Protein AF-A0AA38PSB7-F1 (afdb_monomer)

Sequence (164 aa):
MTFETEDSHIFYHWLAMVIEFACYGRRNQRVSHPGHMAQVALTLGARHIPASDREVGWGVNYYKKLSNEVKISHDEDVIAASGIFWSMIMSTMPAEVTQPMVEILSDQKVPHMARRWIAPGKGFHLQLENRHYVFPNVNCSPPELFLTKGYLAYIIIFTLSALV

Secondary structure (DSSP, 8-state):
-----HHHHHHHHHHHHHHHHHHHHB-BS-TTSSSEEEEEEEE---TTS-GGGPPPEE---B-S---HHHHHHHHHHHHHHHHHHHHHHHHHS-HHHHHHHHHHHHHTTPPPS-BTTB---EEEEEEETTEEEEEEEEEPPPSEEEEEES-SS-----------

Organism: NCBI:txid2804962

Structure (mmCIF, N/CA/C/O backbone):
data_AF-A0AA38PSB7-F1
#
_entry.id   AF-A0AA38PSB7-F1
#
loop_
_atom_site.group_PDB
_atom_site.id
_atom_site.type_symbol
_atom_site.label_atom_id
_atom_site.label_alt_id
_atom_site.label_comp_id
_atom_site.label_asym_id
_atom_site.label_entity_id
_atom_site.label_seq_id
_atom_site.pdbx_PDB_ins_code
_atom_site.Cartn_x
_atom_site.Cartn_y
_atom_site.Cartn_z
_atom_site.occupancy
_atom_site.B_iso_or_equiv
_atom_site.auth_seq_id
_atom_site.auth_comp_id
_atom_site.auth_asym_id
_atom_site.auth_atom_id
_atom_site.pdbx_PDB_model_num
ATOM 1 N N . MET A 1 1 ? -31.327 -6.061 2.492 1.00 39.38 1 MET A N 1
ATOM 2 C CA . MET A 1 1 ? -31.529 -4.634 2.173 1.00 39.38 1 MET A CA 1
ATOM 3 C C . MET A 1 1 ? -30.151 -4.054 1.908 1.00 39.38 1 MET A C 1
ATOM 5 O O . MET A 1 1 ? -29.449 -3.715 2.849 1.00 39.38 1 MET A O 1
ATOM 9 N N . THR A 1 2 ? -29.690 -4.117 0.662 1.00 46.12 2 THR A N 1
ATOM 10 C CA . THR A 1 2 ? -28.371 -3.619 0.254 1.00 46.12 2 THR A CA 1
ATOM 11 C C . THR A 1 2 ? -28.520 -2.150 -0.108 1.00 46.12 2 THR A C 1
ATOM 13 O O . THR A 1 2 ? -29.091 -1.812 -1.139 1.00 46.12 2 THR A O 1
ATOM 16 N N . PHE A 1 3 ? -28.069 -1.272 0.783 1.00 43.16 3 PHE A N 1
ATOM 17 C CA . PHE A 1 3 ? -27.874 0.135 0.460 1.00 43.16 3 PHE A CA 1
ATOM 18 C C . PHE A 1 3 ? -26.540 0.248 -0.285 1.00 43.16 3 PHE A C 1
ATOM 20 O O . PHE A 1 3 ? -25.513 0.531 0.324 1.00 43.16 3 PHE A O 1
ATOM 27 N N . GLU A 1 4 ? -26.535 -0.050 -1.585 1.00 57.16 4 GLU A N 1
ATOM 28 C CA . GLU A 1 4 ? -25.437 0.376 -2.456 1.00 57.16 4 GLU A CA 1
ATOM 29 C C . GLU A 1 4 ? -25.568 1.890 -2.614 1.00 57.16 4 GLU A C 1
ATOM 31 O O . GLU A 1 4 ? -26.423 2.398 -3.338 1.00 57.16 4 GLU A O 1
ATOM 36 N N . THR A 1 5 ? -24.799 2.628 -1.820 1.00 76.75 5 THR A N 1
ATOM 37 C CA . THR A 1 5 ? -24.704 4.079 -1.954 1.00 76.75 5 THR A CA 1
ATOM 38 C C . THR A 1 5 ? -23.769 4.403 -3.117 1.00 76.75 5 THR A C 1
ATOM 40 O O . THR A 1 5 ? -22.829 3.656 -3.388 1.00 76.75 5 THR A O 1
ATOM 43 N N . GLU A 1 6 ? -23.991 5.522 -3.802 1.00 80.31 6 GLU A N 1
ATOM 44 C CA . GLU A 1 6 ? -23.098 6.045 -4.851 1.00 80.31 6 GLU A CA 1
ATOM 45 C C . GLU A 1 6 ? -21.623 6.057 -4.398 1.00 80.31 6 GLU A C 1
ATOM 47 O O . GLU A 1 6 ? -20.731 5.615 -5.122 1.00 80.31 6 GLU A O 1
ATOM 52 N N . ASP A 1 7 ? -21.389 6.417 -3.132 1.00 82.44 7 ASP A N 1
ATOM 53 C CA . ASP A 1 7 ? -20.068 6.409 -2.496 1.00 82.44 7 ASP A CA 1
ATOM 54 C C . ASP A 1 7 ? -19.404 5.020 -2.478 1.00 82.44 7 ASP A C 1
ATOM 56 O O . ASP A 1 7 ? -18.183 4.911 -2.612 1.00 82.44 7 ASP A O 1
ATOM 60 N N . SER A 1 8 ? -20.188 3.945 -2.329 1.00 85.44 8 SER A N 1
ATOM 61 C CA . SER A 1 8 ? -19.655 2.580 -2.336 1.00 85.44 8 SER A CA 1
ATOM 62 C C . SER A 1 8 ? -19.095 2.210 -3.711 1.00 85.44 8 SER A C 1
ATOM 64 O O . SER A 1 8 ? -17.984 1.686 -3.794 1.00 85.44 8 SER A O 1
ATOM 66 N N . HIS A 1 9 ? -19.790 2.566 -4.796 1.00 88.50 9 HIS A N 1
ATOM 67 C CA . HIS A 1 9 ? -19.310 2.328 -6.158 1.00 88.50 9 HIS A CA 1
ATOM 68 C C . HIS A 1 9 ? -18.037 3.118 -6.461 1.00 88.50 9 HIS A C 1
ATOM 70 O O . HIS A 1 9 ? -17.101 2.553 -7.029 1.00 88.50 9 HIS A O 1
ATOM 76 N N . ILE A 1 10 ? -17.974 4.386 -6.040 1.00 92.12 10 ILE A N 1
ATOM 77 C CA . ILE A 1 10 ? -16.785 5.235 -6.206 1.00 92.12 10 ILE A CA 1
ATOM 78 C C . ILE A 1 10 ? -15.583 4.604 -5.501 1.00 92.12 10 ILE A C 1
ATOM 80 O O . ILE A 1 10 ? -14.514 4.454 -6.097 1.00 92.12 10 ILE A O 1
ATOM 84 N N . PHE A 1 11 ? -15.763 4.173 -4.251 1.00 91.44 11 PHE A N 1
ATOM 85 C CA . PHE A 1 11 ? -14.702 3.530 -3.484 1.00 91.44 11 PHE A CA 1
ATOM 86 C C . PHE A 1 11 ? -14.231 2.215 -4.124 1.00 91.44 11 PHE A C 1
ATOM 88 O O . PHE A 1 11 ? -13.027 2.010 -4.295 1.00 91.44 11 PHE A O 1
ATOM 95 N N . TYR A 1 12 ? -15.158 1.333 -4.515 1.00 91.44 12 TYR A N 1
ATOM 96 C CA . TYR A 1 12 ? -14.810 0.068 -5.167 1.00 91.44 12 TYR A CA 1
ATOM 97 C C . TYR A 1 12 ? -14.085 0.285 -6.494 1.00 91.44 12 TYR A C 1
ATOM 99 O O . TYR A 1 12 ? -13.110 -0.412 -6.782 1.00 91.44 12 TYR A O 1
ATOM 107 N N . HIS A 1 13 ? -14.536 1.254 -7.292 1.00 92.25 13 HIS A N 1
ATOM 108 C CA . HIS A 1 13 ? -13.889 1.599 -8.548 1.00 92.25 13 HIS A CA 1
ATOM 109 C C . HIS A 1 13 ? -12.469 2.126 -8.320 1.00 92.25 13 HIS A C 1
ATOM 111 O O . HIS A 1 13 ? -11.535 1.633 -8.952 1.00 92.25 13 HIS A O 1
ATOM 117 N N . TRP A 1 14 ? -12.283 3.053 -7.374 1.00 95.19 14 TRP A N 1
ATOM 118 C CA . TRP A 1 14 ? -10.958 3.544 -6.991 1.00 95.19 14 TRP A CA 1
ATOM 119 C C . TRP A 1 14 ? -10.034 2.392 -6.577 1.00 95.19 14 TRP A C 1
ATOM 121 O O . TRP A 1 14 ? -8.954 2.241 -7.143 1.00 95.19 14 TRP A O 1
ATOM 131 N N . LEU A 1 15 ? -10.476 1.510 -5.674 1.00 94.56 15 LEU A N 1
ATOM 132 C CA . LEU A 1 15 ? -9.660 0.387 -5.207 1.00 94.56 15 LEU A CA 1
ATOM 133 C C . LEU A 1 15 ? -9.276 -0.565 -6.351 1.00 94.56 15 LEU A C 1
ATOM 135 O O . LEU A 1 15 ? -8.134 -1.028 -6.425 1.00 94.56 15 LEU A O 1
ATOM 139 N N . ALA A 1 16 ? -10.209 -0.836 -7.269 1.00 93.56 16 ALA A N 1
ATOM 140 C CA . ALA A 1 16 ? -9.926 -1.618 -8.466 1.00 93.56 16 ALA A CA 1
ATOM 141 C C . ALA A 1 16 ? -8.848 -0.940 -9.325 1.00 93.56 16 ALA A C 1
ATOM 143 O O . ALA A 1 16 ? -7.884 -1.601 -9.711 1.00 93.56 16 ALA A O 1
ATOM 144 N N . MET A 1 17 ? -8.946 0.373 -9.549 1.00 94.88 17 MET A N 1
ATOM 145 C CA . MET A 1 17 ? -7.953 1.143 -10.305 1.00 94.88 17 MET A CA 1
ATOM 146 C C . MET A 1 17 ? -6.559 1.100 -9.664 1.00 94.88 17 MET A C 1
ATOM 148 O O . MET A 1 17 ? -5.574 0.930 -10.385 1.00 94.88 17 MET A O 1
ATOM 152 N N . VAL A 1 18 ? -6.457 1.159 -8.330 1.00 94.94 18 VAL A N 1
ATOM 153 C CA . VAL A 1 18 ? -5.179 0.991 -7.609 1.00 94.94 18 VAL A CA 1
ATOM 154 C C . VAL A 1 18 ? -4.558 -0.380 -7.903 1.00 94.94 18 VAL A C 1
ATOM 156 O O . VAL A 1 18 ? -3.378 -0.485 -8.247 1.00 94.94 18 VAL A O 1
ATOM 159 N N . ILE A 1 19 ? -5.350 -1.454 -7.826 1.00 94.56 19 ILE A N 1
ATOM 160 C CA . ILE A 1 19 ? -4.876 -2.819 -8.109 1.00 94.56 19 ILE A CA 1
ATOM 161 C C . ILE A 1 19 ? -4.464 -2.964 -9.577 1.00 94.56 19 ILE A C 1
ATOM 163 O O . ILE A 1 19 ? -3.412 -3.541 -9.880 1.00 94.56 19 ILE A O 1
ATOM 167 N N . GLU A 1 20 ? -5.279 -2.450 -10.497 1.00 94.44 20 GLU A N 1
ATOM 168 C CA . GLU A 1 20 ? -5.009 -2.506 -11.929 1.00 94.44 20 GLU A CA 1
ATOM 169 C C . GLU A 1 20 ? -3.726 -1.771 -12.289 1.00 94.44 20 GLU A C 1
ATOM 171 O O . GLU A 1 20 ? -2.875 -2.332 -12.986 1.00 94.44 20 GLU A O 1
ATOM 176 N N . PHE A 1 21 ? -3.548 -0.555 -11.773 1.00 94.94 21 PHE A N 1
ATOM 177 C CA . PHE A 1 21 ? -2.352 0.233 -12.016 1.00 94.94 21 PHE A CA 1
ATOM 178 C C . PHE A 1 21 ? -1.118 -0.451 -11.425 1.00 94.94 21 PHE A C 1
ATOM 180 O O . PHE A 1 21 ? -0.091 -0.562 -12.104 1.00 94.94 21 PHE A O 1
ATOM 187 N N . ALA A 1 22 ? -1.208 -0.987 -10.206 1.00 94.00 22 ALA A N 1
ATOM 188 C CA . ALA A 1 22 ? -0.113 -1.732 -9.600 1.00 94.00 22 ALA A CA 1
ATOM 189 C C . ALA A 1 22 ? 0.300 -2.935 -10.456 1.00 94.00 22 ALA A C 1
ATOM 191 O O . ALA A 1 22 ? 1.488 -3.097 -10.743 1.00 94.00 22 ALA A O 1
ATOM 192 N N . CYS A 1 23 ? -0.665 -3.729 -10.925 1.00 93.12 23 CYS A N 1
ATOM 193 C CA . CYS A 1 23 ? -0.405 -4.884 -11.784 1.00 93.12 23 CYS A CA 1
ATOM 194 C C . CYS A 1 23 ? 0.066 -4.496 -13.195 1.00 93.12 23 CYS A C 1
ATOM 196 O O . CYS A 1 23 ? 0.771 -5.248 -13.863 1.00 93.12 23 CYS A O 1
ATOM 198 N N . TYR A 1 24 ? -0.303 -3.314 -13.677 1.00 93.06 24 TYR A N 1
ATOM 199 C CA . TYR A 1 24 ? 0.153 -2.808 -14.964 1.00 93.06 24 TYR A CA 1
ATOM 200 C C . TYR A 1 24 ? 1.586 -2.265 -14.894 1.00 93.06 24 TYR A C 1
ATOM 202 O O . TYR A 1 24 ? 2.393 -2.525 -15.789 1.00 93.06 24 TYR A O 1
ATOM 210 N N . GLY A 1 25 ? 1.912 -1.494 -13.855 1.00 92.25 25 GLY A N 1
ATOM 211 C CA . GLY A 1 25 ? 3.152 -0.722 -13.756 1.00 92.25 25 GLY A CA 1
ATOM 212 C C . GLY A 1 25 ? 4.314 -1.436 -13.064 1.00 92.25 25 GLY A C 1
ATOM 213 O O . GLY A 1 25 ? 5.475 -1.075 -13.306 1.00 92.25 25 GLY A O 1
ATOM 214 N N . ARG A 1 26 ? 4.037 -2.435 -12.215 1.00 93.69 26 ARG A N 1
ATOM 215 C CA . ARG A 1 26 ? 5.038 -3.110 -11.372 1.00 93.69 26 ARG A CA 1
ATOM 216 C C . ARG A 1 26 ? 5.404 -4.507 -11.873 1.00 93.69 26 ARG A C 1
ATOM 218 O O . ARG A 1 26 ? 4.697 -5.120 -12.664 1.00 93.69 26 ARG A O 1
ATOM 225 N N . ARG A 1 27 ? 6.579 -4.992 -11.465 1.00 92.19 27 ARG A N 1
ATOM 226 C CA . ARG A 1 27 ? 7.070 -6.329 -11.831 1.00 92.19 27 ARG A CA 1
ATOM 227 C C . ARG A 1 27 ? 6.203 -7.409 -11.184 1.00 92.19 27 ARG A C 1
ATOM 229 O O . ARG A 1 27 ? 6.047 -7.408 -9.961 1.00 92.19 27 ARG A O 1
ATOM 236 N N . ASN A 1 28 ? 5.761 -8.368 -11.997 1.00 92.00 28 ASN A N 1
ATOM 237 C CA . ASN A 1 28 ? 5.074 -9.562 -11.519 1.00 92.00 28 ASN A CA 1
ATOM 238 C C . ASN A 1 28 ? 6.043 -10.435 -10.709 1.00 92.00 28 ASN A C 1
ATOM 240 O O . ASN A 1 28 ? 7.082 -10.844 -11.229 1.00 92.00 28 ASN A O 1
ATOM 244 N N . GLN A 1 29 ? 5.699 -10.745 -9.459 1.00 88.88 29 GLN A N 1
ATOM 245 C CA . GLN A 1 29 ? 6.503 -11.639 -8.622 1.00 88.88 29 GLN A CA 1
ATOM 246 C C . GLN A 1 29 ? 6.365 -13.114 -9.012 1.00 88.88 29 GLN A C 1
ATOM 248 O O . GLN A 1 29 ? 7.280 -13.896 -8.763 1.00 88.88 29 GLN A O 1
ATOM 253 N N . ARG A 1 30 ? 5.258 -13.512 -9.655 1.00 86.06 30 ARG A N 1
ATOM 254 C CA . ARG A 1 30 ? 5.060 -14.889 -10.134 1.00 86.06 30 ARG A CA 1
ATOM 255 C C . ARG A 1 30 ? 4.915 -14.919 -11.647 1.00 86.06 30 ARG A C 1
ATOM 257 O O . ARG A 1 30 ? 3.815 -14.929 -12.187 1.00 86.06 30 ARG A O 1
ATOM 264 N N . VAL A 1 31 ? 6.055 -14.958 -12.326 1.00 84.62 31 VAL A N 1
ATOM 265 C CA . VAL A 1 31 ? 6.139 -14.896 -13.794 1.00 84.62 31 VAL A CA 1
ATOM 266 C C . VAL A 1 31 ? 5.459 -16.092 -14.479 1.00 84.62 31 VAL A C 1
ATOM 268 O O . VAL A 1 31 ? 4.976 -15.956 -15.595 1.00 84.62 31 VAL A O 1
ATOM 271 N N . SER A 1 32 ? 5.387 -17.250 -13.819 1.00 86.81 32 SER A N 1
ATOM 272 C CA . SER A 1 32 ? 4.792 -18.477 -14.367 1.00 86.81 32 SER A CA 1
ATOM 273 C C . SER A 1 32 ? 3.270 -18.585 -14.207 1.00 86.81 32 SER A C 1
ATOM 275 O O . SER A 1 32 ? 2.681 -19.541 -14.704 1.00 86.81 32 SER A O 1
ATOM 277 N N . HIS A 1 33 ? 2.622 -17.650 -13.506 1.00 86.12 33 HIS A N 1
ATOM 278 C CA . HIS A 1 33 ? 1.180 -17.681 -13.254 1.00 86.12 33 HIS A CA 1
ATOM 279 C C . HIS A 1 33 ? 0.430 -16.790 -14.272 1.00 86.12 33 HIS A C 1
ATOM 281 O O . HIS A 1 33 ? 0.939 -15.720 -14.606 1.00 86.12 33 HIS A O 1
ATOM 287 N N . PRO A 1 34 ? -0.776 -17.170 -14.756 1.00 87.62 34 PRO A N 1
ATOM 288 C CA . PRO A 1 34 ? -1.543 -16.355 -15.714 1.00 87.62 34 PRO A CA 1
ATOM 289 C C . PRO A 1 34 ? -2.001 -14.995 -15.150 1.00 87.62 34 PRO A C 1
ATOM 291 O O . PRO A 1 34 ? -2.187 -14.037 -15.893 1.00 87.62 34 PRO A O 1
ATOM 294 N N . GLY A 1 35 ? -2.175 -14.909 -13.832 1.00 90.94 35 GLY A N 1
ATOM 295 C CA . GLY A 1 35 ? -2.438 -13.671 -13.090 1.00 90.94 35 GLY A CA 1
ATOM 296 C C . GLY A 1 35 ? -1.184 -12.858 -12.743 1.00 90.94 35 GLY A C 1
ATOM 297 O O . GLY A 1 35 ? -0.061 -13.360 -12.763 1.00 90.94 35 GLY A O 1
ATOM 298 N N . HIS A 1 36 ? -1.385 -11.605 -12.332 1.00 91.50 36 HIS A N 1
ATOM 299 C CA . HIS A 1 36 ? -0.323 -10.674 -11.948 1.00 91.50 36 HIS A CA 1
ATOM 300 C C . HIS A 1 36 ? -0.307 -10.408 -10.438 1.00 91.50 36 HIS A C 1
ATOM 302 O O . HIS A 1 36 ? -1.355 -10.160 -9.849 1.00 91.50 36 HIS A O 1
ATOM 308 N N . MET A 1 37 ? 0.871 -10.497 -9.810 1.00 92.31 37 MET A N 1
ATOM 309 C CA . MET A 1 37 ? 1.082 -10.201 -8.390 1.00 92.31 37 MET A CA 1
ATOM 310 C C . MET A 1 37 ? 2.162 -9.135 -8.242 1.00 92.31 37 MET A C 1
ATOM 312 O O . MET A 1 37 ? 3.350 -9.398 -8.445 1.00 92.31 37 MET A O 1
ATOM 316 N N . ALA A 1 38 ? 1.733 -7.934 -7.875 1.00 92.50 38 ALA A N 1
ATOM 317 C CA . ALA A 1 38 ? 2.595 -6.803 -7.605 1.00 92.50 38 ALA A CA 1
ATOM 318 C C . ALA A 1 38 ? 2.857 -6.707 -6.097 1.00 92.50 38 ALA A C 1
ATOM 320 O O . ALA A 1 38 ? 1.948 -6.452 -5.313 1.00 92.50 38 ALA A O 1
ATOM 321 N N . GLN A 1 39 ? 4.110 -6.908 -5.691 1.00 91.94 39 GLN A N 1
ATOM 322 C CA . GLN A 1 39 ? 4.523 -6.785 -4.291 1.00 91.94 39 GLN A CA 1
ATOM 323 C C . GLN A 1 39 ? 4.914 -5.347 -3.961 1.00 91.94 39 GLN A C 1
ATOM 325 O O . GLN A 1 39 ? 5.625 -4.693 -4.721 1.00 91.94 39 GLN A O 1
ATOM 330 N N . VAL A 1 40 ? 4.501 -4.856 -2.807 1.00 91.00 40 VAL A N 1
ATOM 331 C CA . VAL A 1 40 ? 4.899 -3.565 -2.257 1.00 91.00 40 VAL A CA 1
ATOM 332 C C . VAL A 1 40 ? 5.447 -3.859 -0.876 1.00 91.00 40 VAL A C 1
ATOM 334 O O . VAL A 1 40 ? 4.687 -4.130 0.044 1.00 91.00 40 VAL A O 1
ATOM 337 N N . ALA 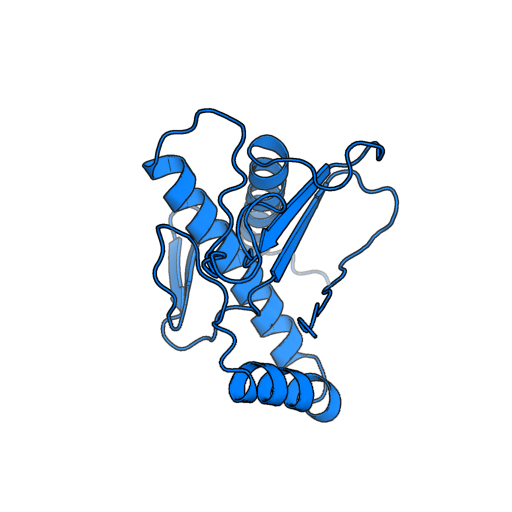A 1 41 ? 6.774 -3.896 -0.769 1.00 90.19 41 ALA A N 1
ATOM 338 C CA . ALA A 1 41 ? 7.435 -4.331 0.449 1.00 90.19 41 ALA A CA 1
ATOM 339 C C . ALA A 1 41 ? 8.759 -3.606 0.712 1.00 90.19 41 ALA A C 1
ATOM 341 O O . ALA A 1 41 ? 9.349 -2.987 -0.192 1.00 90.19 41 ALA A O 1
ATOM 342 N N . LEU A 1 42 ? 9.239 -3.734 1.949 1.00 88.25 42 LEU A N 1
ATOM 343 C CA . LEU A 1 42 ? 10.659 -3.585 2.252 1.00 88.25 42 LEU A CA 1
ATOM 344 C C . LEU A 1 42 ? 11.471 -4.615 1.462 1.00 88.25 42 LEU A C 1
ATOM 346 O O . LEU A 1 42 ? 11.040 -5.738 1.213 1.00 88.25 42 LEU A O 1
ATOM 350 N N . THR A 1 43 ? 12.668 -4.219 1.057 1.00 85.19 43 THR A N 1
ATOM 351 C CA . THR A 1 43 ? 13.638 -5.090 0.407 1.00 85.19 43 THR A CA 1
ATOM 352 C C . THR A 1 43 ? 14.988 -4.948 1.089 1.00 85.19 43 THR A C 1
ATOM 354 O O . THR A 1 43 ? 15.361 -3.862 1.528 1.00 85.19 43 THR A O 1
ATOM 357 N N . LEU A 1 44 ? 15.745 -6.042 1.117 1.00 82.00 44 LEU A N 1
ATOM 358 C CA . LEU A 1 44 ? 17.154 -6.053 1.513 1.00 82.00 44 LEU A CA 1
ATOM 359 C C . LEU A 1 44 ? 18.076 -5.683 0.337 1.00 82.00 44 LEU A C 1
ATOM 361 O O . LEU A 1 44 ? 19.238 -6.066 0.302 1.00 82.00 44 LEU A O 1
ATOM 365 N N . GLY A 1 45 ? 17.554 -5.024 -0.696 1.00 76.25 45 GLY A N 1
ATOM 366 C CA . GLY A 1 45 ? 18.315 -4.721 -1.901 1.00 76.25 45 GLY A CA 1
ATOM 367 C C . GLY A 1 45 ? 18.547 -5.943 -2.794 1.00 76.25 45 GLY A C 1
ATOM 368 O O . GLY A 1 45 ? 17.794 -6.922 -2.792 1.00 76.25 45 GLY A O 1
ATOM 369 N N . ALA A 1 46 ? 19.555 -5.856 -3.662 1.00 76.06 46 ALA A N 1
ATOM 370 C CA . ALA A 1 46 ? 19.789 -6.880 -4.669 1.00 76.06 46 ALA A CA 1
ATOM 371 C C . ALA A 1 46 ? 20.428 -8.136 -4.058 1.00 76.06 46 ALA A C 1
ATOM 373 O O . ALA A 1 46 ? 21.394 -8.061 -3.307 1.00 76.06 46 ALA A O 1
ATOM 374 N N . ARG A 1 47 ? 19.933 -9.320 -4.443 1.00 78.56 47 ARG A N 1
ATOM 375 C CA . ARG A 1 47 ? 20.400 -10.606 -3.890 1.00 78.56 47 ARG A CA 1
ATOM 376 C C . ARG A 1 47 ? 21.894 -10.875 -4.109 1.00 78.56 47 ARG A C 1
ATOM 378 O O . ARG A 1 47 ? 22.482 -11.602 -3.318 1.00 78.56 47 ARG A O 1
ATOM 385 N N . HIS A 1 48 ? 22.484 -10.308 -5.162 1.00 79.62 48 HIS A N 1
ATOM 386 C CA . HIS A 1 48 ? 23.908 -10.461 -5.473 1.00 79.62 48 HIS A CA 1
ATOM 387 C C . HIS A 1 48 ? 24.818 -9.580 -4.603 1.00 79.62 48 HIS A C 1
ATOM 389 O O . HIS A 1 48 ? 26.026 -9.783 -4.612 1.00 79.62 48 HIS A O 1
ATOM 395 N N . ILE A 1 49 ? 24.256 -8.614 -3.869 1.00 78.19 49 ILE A N 1
ATOM 396 C CA . ILE A 1 49 ? 25.006 -7.788 -2.924 1.00 78.19 49 ILE A CA 1
ATOM 397 C C . ILE A 1 49 ? 25.190 -8.602 -1.630 1.00 78.19 49 ILE A C 1
ATOM 399 O O . ILE A 1 49 ? 24.202 -9.190 -1.152 1.00 78.19 49 ILE A O 1
ATOM 403 N N . PRO A 1 50 ? 26.420 -8.679 -1.079 1.00 78.75 50 PRO A N 1
ATOM 404 C CA . PRO A 1 50 ? 26.692 -9.340 0.195 1.00 78.75 50 PRO A CA 1
ATOM 405 C C . PRO A 1 50 ? 25.774 -8.829 1.301 1.00 78.75 50 PRO A C 1
ATOM 407 O O . PRO A 1 50 ? 25.454 -7.648 1.343 1.00 78.75 50 PRO A O 1
ATOM 410 N N . ALA A 1 51 ? 25.354 -9.708 2.215 1.00 75.56 51 ALA A N 1
ATOM 411 C CA . ALA A 1 51 ? 24.421 -9.336 3.280 1.00 75.56 51 ALA A CA 1
ATOM 412 C C . ALA A 1 51 ? 24.940 -8.199 4.180 1.00 75.56 51 ALA A C 1
ATOM 414 O O . ALA A 1 51 ? 24.133 -7.417 4.668 1.00 75.56 51 ALA A O 1
ATOM 415 N N . SER A 1 52 ? 26.264 -8.081 4.340 1.00 78.25 52 SER A N 1
ATOM 416 C CA . SER A 1 52 ? 26.925 -6.986 5.065 1.00 78.25 52 SER A CA 1
ATOM 417 C C . SER A 1 52 ? 26.702 -5.610 4.438 1.00 78.25 52 SER A C 1
ATOM 419 O O . SER A 1 52 ? 26.742 -4.612 5.147 1.00 78.25 52 SER A O 1
ATOM 421 N N . ASP A 1 53 ? 26.442 -5.571 3.130 1.00 75.06 53 ASP A N 1
ATOM 422 C CA . ASP A 1 53 ? 26.391 -4.347 2.326 1.00 75.06 53 ASP A CA 1
ATOM 423 C C . ASP A 1 53 ? 24.957 -4.060 1.841 1.00 75.06 53 ASP A C 1
ATOM 425 O O . ASP A 1 53 ? 24.720 -3.198 0.993 1.00 75.06 53 ASP A O 1
ATOM 429 N N . ARG A 1 54 ? 23.975 -4.824 2.339 1.00 77.81 54 ARG A N 1
ATOM 430 C CA . ARG A 1 54 ? 22.561 -4.656 2.003 1.00 77.81 54 ARG A CA 1
ATOM 431 C C . ARG A 1 54 ? 21.952 -3.546 2.844 1.00 77.81 54 ARG A C 1
ATOM 433 O O . ARG A 1 54 ? 21.813 -3.674 4.056 1.00 77.81 54 ARG A O 1
ATOM 440 N N . GLU A 1 55 ? 21.493 -2.496 2.180 1.00 75.81 55 GLU A N 1
ATOM 441 C CA . GLU A 1 55 ? 20.651 -1.485 2.809 1.00 75.81 55 GLU A CA 1
ATOM 442 C C . GLU A 1 55 ? 19.187 -1.942 2.804 1.00 75.81 55 GLU A C 1
ATOM 444 O O . GLU A 1 55 ? 18.621 -2.280 1.757 1.00 75.81 55 GLU A O 1
ATOM 449 N N . VAL A 1 56 ? 18.562 -1.944 3.984 1.00 80.75 56 VAL A N 1
ATOM 450 C CA . VAL A 1 56 ? 17.112 -2.124 4.108 1.00 80.75 56 VAL A CA 1
ATOM 451 C C . VAL A 1 56 ? 16.436 -0.875 3.558 1.00 80.75 56 VAL A C 1
ATOM 453 O O . VAL A 1 56 ? 16.667 0.232 4.040 1.00 80.75 56 VAL A O 1
ATOM 456 N N . GLY A 1 57 ? 15.5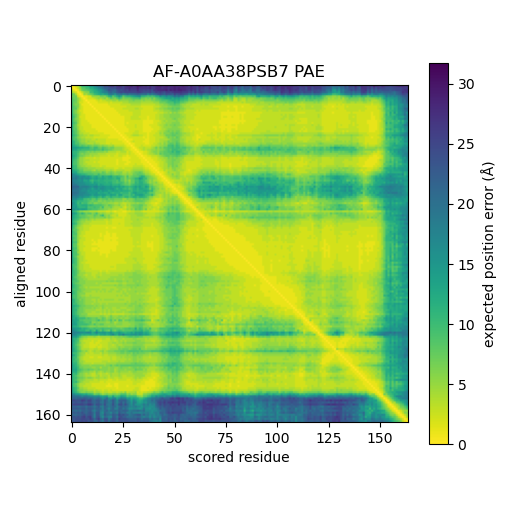77 -1.044 2.559 1.00 84.00 57 GLY A N 1
ATOM 457 C CA . GLY A 1 57 ? 14.882 0.082 1.949 1.00 84.00 57 GLY A CA 1
ATOM 458 C C . GLY A 1 57 ? 13.573 -0.306 1.285 1.00 84.00 57 GLY A C 1
ATOM 459 O O . GLY A 1 57 ? 13.247 -1.479 1.118 1.00 84.00 57 GLY A O 1
ATOM 460 N N . TRP A 1 58 ? 12.802 0.696 0.874 1.00 84.56 58 TRP A N 1
ATOM 461 C CA . TRP A 1 58 ? 11.546 0.471 0.163 1.00 84.56 58 TRP A CA 1
ATOM 462 C C . TRP A 1 58 ? 11.797 0.054 -1.282 1.00 84.56 58 TRP A C 1
ATOM 464 O O . TRP A 1 58 ? 12.380 0.799 -2.077 1.00 84.56 58 TRP A O 1
ATOM 474 N N . GLY A 1 59 ? 11.313 -1.135 -1.646 1.00 83.12 59 GLY A N 1
ATOM 475 C CA . GLY A 1 59 ? 11.503 -1.682 -2.983 1.00 83.12 59 GLY A CA 1
ATOM 476 C C . GLY A 1 59 ? 10.814 -0.833 -4.050 1.00 83.12 59 GLY A C 1
ATOM 477 O O . GLY A 1 59 ? 9.599 -0.620 -4.014 1.00 83.12 59 GLY A O 1
ATOM 478 N N . VAL A 1 60 ? 11.569 -0.378 -5.051 1.00 84.12 60 VAL A N 1
ATOM 479 C CA . VAL A 1 60 ? 11.010 0.231 -6.266 1.00 84.12 60 VAL A CA 1
ATOM 480 C C . VAL A 1 60 ? 10.902 -0.848 -7.330 1.00 84.12 60 VAL A C 1
ATOM 482 O O . VAL A 1 60 ? 11.904 -1.280 -7.892 1.00 84.12 60 VAL A O 1
ATOM 485 N N . ASN A 1 61 ? 9.682 -1.287 -7.613 1.00 86.19 61 ASN A N 1
ATOM 486 C CA . ASN A 1 61 ? 9.426 -2.378 -8.550 1.00 86.19 61 ASN A CA 1
ATOM 487 C C . ASN A 1 61 ? 8.638 -1.951 -9.793 1.00 86.19 61 ASN A C 1
ATOM 489 O O . ASN A 1 61 ? 8.146 -2.816 -10.515 1.00 86.19 61 ASN A O 1
ATOM 493 N N . TYR A 1 62 ? 8.544 -0.651 -10.076 1.00 91.75 62 TYR A N 1
ATOM 494 C CA . TYR A 1 62 ? 8.053 -0.173 -11.366 1.00 91.75 62 TYR A CA 1
ATOM 495 C C . TYR A 1 62 ? 9.005 -0.622 -12.479 1.00 91.75 62 TYR A C 1
ATOM 497 O O . TYR A 1 62 ? 10.203 -0.346 -12.420 1.00 91.75 62 TYR A O 1
ATOM 505 N N . TYR A 1 63 ? 8.487 -1.320 -13.490 1.00 89.31 63 TYR A N 1
ATOM 506 C CA . TYR A 1 63 ? 9.269 -1.678 -14.683 1.00 89.31 63 TYR A CA 1
ATOM 507 C C . TYR A 1 63 ? 8.971 -0.756 -15.863 1.00 89.31 63 TYR A C 1
ATOM 509 O O . TYR A 1 63 ? 9.822 -0.580 -16.734 1.00 89.31 63 TYR A O 1
ATOM 517 N N . LYS A 1 64 ? 7.779 -0.148 -15.891 1.00 90.00 64 LYS A N 1
ATOM 518 C CA . LYS A 1 64 ? 7.431 0.854 -16.896 1.00 90.00 64 LYS A CA 1
ATOM 519 C C . LYS A 1 64 ? 8.113 2.186 -16.592 1.00 90.00 64 LYS A C 1
ATOM 521 O O . LYS A 1 64 ? 8.264 2.584 -15.434 1.00 90.00 64 LYS A O 1
ATOM 526 N N . LYS A 1 65 ? 8.496 2.899 -17.653 1.00 91.75 65 LYS A N 1
ATOM 527 C CA . LYS A 1 65 ? 9.002 4.272 -17.568 1.00 91.75 65 LYS A CA 1
ATOM 528 C C . LYS A 1 65 ? 7.830 5.216 -17.285 1.00 91.75 65 LYS A C 1
ATOM 530 O O . LYS A 1 65 ? 7.178 5.687 -18.206 1.00 91.75 65 LYS A O 1
ATOM 535 N N . LEU A 1 66 ? 7.550 5.428 -16.004 1.00 92.12 66 LEU A N 1
ATOM 536 C CA . LEU A 1 66 ? 6.576 6.404 -15.507 1.00 92.12 66 LEU A CA 1
ATOM 537 C C . LEU A 1 66 ? 7.315 7.625 -14.948 1.00 92.12 66 LEU A C 1
ATOM 539 O O . LEU A 1 66 ? 8.445 7.481 -14.457 1.00 92.12 66 LEU A O 1
ATOM 543 N N . SER A 1 67 ? 6.674 8.794 -14.997 1.00 93.94 67 SER A N 1
ATOM 544 C CA . SER A 1 67 ? 7.186 9.994 -14.330 1.00 93.94 67 SER A CA 1
ATOM 545 C C . SER A 1 67 ? 7.202 9.796 -12.809 1.00 93.94 67 SER A C 1
ATOM 547 O O . SER A 1 67 ? 6.580 8.866 -12.283 1.00 93.94 67 SER A O 1
ATOM 549 N N . ASN A 1 68 ? 7.963 10.620 -12.090 1.00 92.00 68 ASN A N 1
ATOM 550 C CA . ASN A 1 68 ? 8.045 10.488 -10.636 1.00 92.00 68 ASN A CA 1
ATOM 551 C C . ASN A 1 68 ? 6.727 10.885 -9.971 1.00 92.00 68 ASN A C 1
ATOM 553 O O . ASN A 1 68 ? 6.314 10.226 -9.027 1.00 92.00 68 ASN A O 1
ATOM 557 N N . GLU A 1 69 ? 6.035 11.878 -10.520 1.00 93.88 69 GLU A N 1
ATOM 558 C CA . GLU A 1 69 ? 4.742 12.371 -10.045 1.00 93.88 69 GLU A CA 1
ATOM 559 C C . GLU A 1 69 ? 3.695 11.252 -10.087 1.00 93.88 69 GLU A C 1
ATOM 561 O O . GLU A 1 69 ? 3.022 10.992 -9.096 1.00 93.88 69 GLU A O 1
ATOM 566 N N . VAL A 1 70 ? 3.634 10.506 -11.197 1.00 94.12 70 VAL A N 1
ATOM 567 C CA . VAL A 1 70 ? 2.721 9.362 -11.346 1.00 94.12 70 VAL A CA 1
ATOM 568 C C . VAL A 1 70 ? 3.068 8.235 -10.371 1.00 94.12 70 VAL A C 1
ATOM 570 O O . VAL A 1 70 ? 2.177 7.612 -9.800 1.00 94.12 70 VAL A O 1
ATOM 573 N N . LYS A 1 71 ? 4.362 7.954 -10.164 1.00 93.25 71 LYS A N 1
ATOM 574 C CA . LYS A 1 71 ? 4.789 6.924 -9.203 1.00 93.25 71 LYS A CA 1
ATOM 575 C C . LYS A 1 71 ? 4.445 7.306 -7.773 1.00 93.25 71 LYS A C 1
ATOM 577 O O . LYS A 1 71 ? 4.065 6.415 -7.027 1.00 93.25 71 LYS A O 1
ATOM 582 N N . ILE A 1 72 ? 4.622 8.576 -7.408 1.00 93.06 72 ILE A N 1
ATOM 583 C CA . ILE A 1 72 ? 4.316 9.103 -6.075 1.00 93.06 72 ILE A CA 1
ATOM 584 C C . ILE A 1 72 ? 2.814 9.030 -5.837 1.00 93.06 72 ILE A C 1
ATOM 586 O O . ILE A 1 72 ? 2.412 8.371 -4.890 1.00 93.06 72 ILE A O 1
ATOM 590 N N . SER A 1 73 ? 2.004 9.583 -6.742 1.00 93.75 73 SER A N 1
ATOM 591 C CA . SER A 1 73 ? 0.541 9.556 -6.625 1.00 93.75 73 SER A CA 1
ATOM 592 C C . SER A 1 73 ? 0.003 8.127 -6.493 1.00 93.75 73 SER A C 1
ATOM 594 O O . SER A 1 73 ? -0.762 7.831 -5.582 1.00 93.75 73 SER A O 1
ATOM 596 N N . HIS A 1 74 ? 0.477 7.194 -7.321 1.00 94.50 74 HIS A N 1
ATOM 597 C CA . HIS A 1 74 ? 0.059 5.799 -7.192 1.00 94.50 74 HIS A CA 1
ATOM 598 C C . HIS A 1 74 ? 0.616 5.115 -5.925 1.00 94.50 74 HIS A C 1
ATOM 600 O O . HIS A 1 74 ? -0.019 4.232 -5.356 1.00 94.50 74 HIS A O 1
ATOM 606 N N . ASP A 1 75 ? 1.818 5.479 -5.470 1.00 94.06 75 ASP A N 1
ATOM 607 C CA . ASP A 1 75 ? 2.372 4.992 -4.203 1.00 94.06 75 ASP A CA 1
ATOM 608 C C . ASP A 1 75 ? 1.547 5.499 -2.995 1.00 94.06 75 ASP A C 1
ATOM 610 O O . ASP A 1 75 ? 1.364 4.734 -2.048 1.00 94.06 75 ASP A O 1
ATOM 614 N N . GLU A 1 76 ? 1.010 6.724 -3.044 1.00 94.12 76 GLU A N 1
ATOM 615 C CA . GLU A 1 76 ? 0.077 7.280 -2.048 1.00 94.12 76 GLU A CA 1
ATOM 616 C C . GLU A 1 76 ? -1.245 6.504 -2.034 1.00 94.12 76 GLU A C 1
ATOM 618 O O . GLU A 1 76 ? -1.678 6.059 -0.971 1.00 94.12 76 GLU A O 1
ATOM 623 N N . ASP A 1 77 ? -1.828 6.247 -3.209 1.00 94.81 77 ASP A N 1
ATOM 624 C CA . ASP A 1 77 ? -3.048 5.444 -3.346 1.00 94.81 77 ASP A CA 1
ATOM 625 C C . ASP A 1 77 ? -2.879 4.026 -2.779 1.00 94.81 77 ASP A C 1
ATOM 627 O O . ASP A 1 77 ? -3.765 3.500 -2.103 1.00 94.81 77 ASP A O 1
ATOM 631 N N . 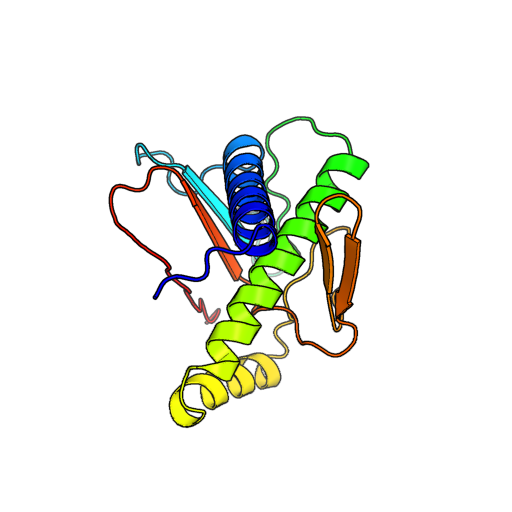VAL A 1 78 ? -1.722 3.398 -3.014 1.00 94.50 78 VAL A N 1
ATOM 632 C CA . VAL A 1 78 ? -1.418 2.071 -2.464 1.00 94.50 78 VAL A CA 1
ATOM 633 C C . VAL A 1 78 ? -1.337 2.098 -0.937 1.00 94.50 78 VAL A C 1
ATOM 635 O O . VAL A 1 78 ? -1.884 1.198 -0.298 1.00 94.50 78 VAL A O 1
ATOM 638 N N . ILE A 1 79 ? -0.677 3.106 -0.352 1.00 93.75 79 ILE A N 1
ATOM 639 C CA . ILE A 1 79 ? -0.609 3.272 1.110 1.00 93.75 79 ILE A CA 1
ATOM 640 C C . ILE A 1 79 ? -2.012 3.502 1.682 1.00 93.75 79 ILE A C 1
ATOM 642 O O . ILE A 1 79 ? -2.354 2.943 2.723 1.00 93.75 79 ILE A O 1
ATOM 646 N N . ALA A 1 80 ? -2.844 4.296 1.007 1.00 94.44 80 ALA A N 1
ATOM 647 C CA . ALA A 1 80 ? -4.215 4.532 1.432 1.00 94.44 80 ALA A CA 1
ATOM 648 C C . ALA A 1 80 ? -5.047 3.248 1.395 1.00 94.44 80 ALA A C 1
ATOM 650 O O . ALA A 1 80 ? -5.696 2.901 2.382 1.00 94.44 80 ALA A O 1
ATOM 651 N N . ALA A 1 81 ? -4.978 2.491 0.297 1.00 94.75 81 ALA A N 1
ATOM 652 C CA . ALA A 1 81 ? -5.695 1.228 0.150 1.00 94.75 81 ALA A CA 1
ATOM 653 C C . ALA A 1 81 ? -5.281 0.218 1.227 1.00 94.75 81 ALA A C 1
ATOM 655 O O . ALA A 1 81 ? -6.133 -0.424 1.850 1.00 94.75 81 ALA A O 1
ATOM 656 N N . SER A 1 82 ? -3.978 0.103 1.492 1.00 94.25 82 SER A N 1
ATOM 657 C CA . SER A 1 82 ? -3.468 -0.804 2.514 1.00 94.25 82 SER A CA 1
ATOM 658 C C . SER A 1 82 ? -3.819 -0.344 3.928 1.00 94.25 82 SER A C 1
ATOM 660 O O . SER A 1 82 ? -4.186 -1.174 4.758 1.00 94.25 82 SER A O 1
ATOM 662 N N . GLY A 1 83 ? -3.763 0.961 4.205 1.00 93.44 83 GLY A N 1
ATOM 663 C CA . GLY A 1 83 ? -4.139 1.559 5.484 1.00 93.44 83 GLY A CA 1
ATOM 664 C C . GLY A 1 83 ? -5.619 1.369 5.811 1.00 93.44 83 GLY A C 1
ATOM 665 O O . GLY A 1 83 ? -5.953 0.997 6.938 1.00 93.44 83 GLY A O 1
ATOM 666 N N . ILE A 1 84 ? -6.506 1.533 4.824 1.00 93.62 84 ILE A N 1
ATOM 667 C CA . ILE A 1 84 ? -7.942 1.248 4.967 1.00 93.62 84 ILE A CA 1
ATOM 668 C C . ILE A 1 84 ? -8.152 -0.231 5.282 1.00 93.62 84 ILE A C 1
ATOM 670 O O . ILE A 1 84 ? -8.824 -0.559 6.259 1.00 93.62 84 ILE A O 1
ATOM 674 N N . PHE A 1 85 ? -7.533 -1.128 4.510 1.00 92.88 85 PHE A N 1
ATOM 675 C CA . PHE A 1 85 ? -7.682 -2.563 4.736 1.00 92.88 85 PHE A CA 1
ATOM 676 C C . PHE A 1 85 ? -7.150 -2.986 6.110 1.00 92.88 85 PHE A C 1
ATOM 678 O O . PHE A 1 85 ? -7.799 -3.739 6.831 1.00 92.88 85 PHE A O 1
ATOM 685 N N . TRP A 1 86 ? -5.989 -2.468 6.510 1.00 92.75 86 TRP A N 1
ATOM 686 C CA . TRP A 1 86 ? -5.430 -2.714 7.835 1.00 92.75 86 TRP A CA 1
ATOM 687 C C . TRP A 1 86 ? -6.350 -2.206 8.946 1.00 92.75 86 TRP A C 1
ATOM 689 O O . TRP A 1 86 ? -6.593 -2.920 9.914 1.00 92.75 86 TRP A O 1
ATOM 699 N N . SER A 1 87 ? -6.936 -1.020 8.779 1.00 92.88 87 SER A N 1
ATOM 700 C CA . SER A 1 87 ? -7.913 -0.475 9.727 1.00 92.88 87 SER A CA 1
ATOM 701 C C . SER A 1 87 ? -9.155 -1.362 9.845 1.00 92.88 87 SER A C 1
ATOM 703 O O . SER A 1 87 ? -9.673 -1.536 10.945 1.00 92.88 87 SER A O 1
ATOM 705 N N . MET A 1 88 ? -9.606 -1.967 8.740 1.00 92.44 88 MET A N 1
ATOM 706 C CA . MET A 1 88 ? -10.695 -2.948 8.753 1.00 92.44 88 MET A CA 1
ATOM 707 C C . MET A 1 88 ? -10.304 -4.238 9.479 1.00 92.44 88 MET A C 1
ATOM 709 O O . MET A 1 88 ? -11.098 -4.748 10.263 1.00 92.44 88 MET A O 1
ATOM 713 N N . ILE A 1 89 ? -9.092 -4.764 9.264 1.00 91.00 89 ILE A N 1
ATOM 714 C CA . ILE A 1 89 ? -8.595 -5.928 10.019 1.00 91.00 89 ILE A CA 1
ATOM 715 C C . ILE A 1 89 ? -8.618 -5.608 11.514 1.00 91.00 89 ILE A C 1
ATOM 717 O O . ILE A 1 89 ? -9.216 -6.349 12.287 1.00 91.00 89 ILE A O 1
ATOM 721 N N . MET A 1 90 ? -8.011 -4.489 11.912 1.00 92.81 90 MET A N 1
ATOM 722 C CA . MET A 1 90 ? -7.891 -4.098 13.318 1.00 92.81 90 MET A CA 1
ATOM 723 C C . MET A 1 90 ? -9.244 -3.819 13.984 1.00 92.81 90 MET A C 1
ATOM 725 O O . MET A 1 90 ? -9.354 -3.967 15.196 1.00 92.81 90 MET A O 1
ATOM 729 N N . SER A 1 91 ? -10.269 -3.412 13.227 1.00 93.75 91 SER A N 1
ATOM 730 C CA . SER A 1 91 ? -11.608 -3.159 13.773 1.00 93.75 91 SER A CA 1
ATOM 731 C C . SER A 1 91 ? -12.496 -4.401 13.847 1.00 93.75 91 SER A C 1
ATOM 733 O O . SER A 1 91 ? -13.477 -4.393 14.587 1.00 93.75 91 SER A O 1
ATOM 735 N N . THR A 1 92 ? -12.183 -5.451 13.082 1.00 95.06 92 THR A N 1
ATOM 736 C CA . THR A 1 92 ? -13.034 -6.648 12.958 1.00 95.06 92 THR A CA 1
ATOM 737 C C . THR A 1 92 ? -12.450 -7.893 13.613 1.00 95.06 92 THR A C 1
ATOM 739 O O . THR A 1 92 ? -13.211 -8.761 14.040 1.00 95.06 92 THR A O 1
ATOM 742 N N . MET A 1 93 ? -11.125 -8.005 13.702 1.00 93.62 93 MET A N 1
ATOM 743 C CA . MET A 1 93 ? -10.458 -9.156 14.306 1.00 93.62 93 MET A CA 1
ATOM 744 C C . MET A 1 93 ? -10.327 -8.994 15.829 1.00 93.62 93 MET A C 1
ATOM 746 O O . MET A 1 93 ? -10.107 -7.880 16.306 1.00 93.62 93 MET A O 1
ATOM 750 N N . PRO A 1 94 ? -10.412 -10.091 16.608 1.00 95.94 94 PRO A N 1
ATOM 751 C CA . PRO A 1 94 ? -10.137 -10.056 18.042 1.00 95.94 94 PRO A CA 1
ATOM 752 C C . PRO A 1 94 ? -8.711 -9.589 18.346 1.00 95.94 94 PRO A C 1
ATOM 754 O O . PRO A 1 94 ? -7.759 -9.957 17.647 1.00 95.94 94 PRO A O 1
ATOM 757 N N . ALA A 1 95 ? -8.555 -8.829 19.430 1.00 94.56 95 ALA A N 1
ATOM 758 C CA . ALA A 1 95 ? -7.266 -8.278 19.835 1.00 94.56 95 ALA A CA 1
ATOM 759 C C . ALA A 1 95 ? -6.237 -9.379 20.129 1.00 94.56 95 ALA A C 1
ATOM 761 O O . ALA A 1 95 ? -5.064 -9.216 19.817 1.00 94.56 95 ALA A O 1
ATOM 762 N N . GLU A 1 96 ? -6.669 -10.531 20.640 1.00 95.50 96 GLU A N 1
ATOM 763 C CA . GLU A 1 96 ? -5.823 -11.698 20.903 1.00 95.50 96 GLU A CA 1
ATOM 764 C C . GLU A 1 96 ? -5.112 -12.213 19.640 1.00 95.50 96 GLU A C 1
ATOM 766 O O . GLU A 1 96 ? -4.063 -12.847 19.739 1.00 95.50 96 GLU A O 1
ATOM 771 N N . VAL A 1 97 ? -5.661 -11.925 18.453 1.00 91.88 97 VAL A N 1
ATOM 772 C CA . VAL A 1 97 ? -5.073 -12.293 17.159 1.00 91.88 97 VAL A CA 1
ATOM 773 C C . VAL A 1 97 ? -4.157 -11.188 16.633 1.00 91.88 97 VAL A C 1
ATOM 775 O O . VAL A 1 97 ? -3.061 -11.471 16.151 1.00 91.88 97 VAL A O 1
ATOM 778 N N . THR A 1 98 ? -4.581 -9.925 16.707 1.00 91.94 98 THR A N 1
ATOM 779 C CA . THR A 1 98 ? -3.852 -8.807 16.084 1.00 91.94 98 THR A CA 1
ATOM 780 C C . THR A 1 98 ? -2.749 -8.227 16.964 1.00 91.94 98 THR A C 1
ATOM 782 O O . THR A 1 98 ? -1.725 -7.783 16.447 1.00 91.94 98 THR A O 1
ATOM 785 N N . GLN A 1 99 ? -2.937 -8.221 18.284 1.00 93.88 99 GLN A N 1
ATOM 786 C CA . GLN A 1 99 ? -2.024 -7.603 19.245 1.00 93.88 99 GLN A CA 1
ATOM 787 C C . GLN A 1 99 ? -0.622 -8.237 19.211 1.00 93.88 99 GLN A C 1
ATOM 789 O O . GLN A 1 99 ? 0.334 -7.473 19.075 1.00 93.88 99 GLN A O 1
ATOM 794 N N . PRO A 1 100 ? -0.457 -9.579 19.191 1.00 94.50 100 PRO A N 1
ATOM 795 C CA . PRO A 1 100 ? 0.874 -10.180 19.093 1.00 94.50 100 PRO A CA 1
ATOM 796 C C . PRO A 1 100 ? 1.618 -9.771 17.816 1.00 94.50 100 PRO A C 1
ATOM 798 O O . PRO A 1 100 ? 2.826 -9.558 17.836 1.00 94.50 100 PRO A O 1
ATOM 801 N N . MET A 1 101 ? 0.905 -9.616 16.692 1.00 89.81 101 MET A N 1
ATOM 802 C CA . MET A 1 101 ? 1.512 -9.142 15.444 1.00 89.81 101 MET A CA 1
ATOM 803 C C . MET A 1 101 ? 1.993 -7.694 15.572 1.00 89.81 101 MET A C 1
ATOM 805 O O . MET A 1 101 ? 3.099 -7.379 15.140 1.00 89.81 101 MET A O 1
ATOM 809 N N . VAL A 1 102 ? 1.176 -6.812 16.156 1.00 91.31 102 VAL A N 1
ATOM 810 C CA . VAL A 1 102 ? 1.537 -5.400 16.367 1.00 91.31 102 VAL A CA 1
ATOM 811 C C . VAL A 1 102 ? 2.735 -5.277 17.310 1.00 91.31 102 VAL A C 1
ATOM 813 O O . VAL A 1 102 ? 3.644 -4.496 17.034 1.00 91.31 102 VAL A O 1
ATOM 816 N N . GLU A 1 103 ? 2.767 -6.077 18.376 1.00 93.31 103 GLU A N 1
ATOM 817 C CA . GLU A 1 103 ? 3.872 -6.129 19.337 1.00 93.31 103 GLU A CA 1
ATOM 818 C C . GLU A 1 103 ? 5.165 -6.598 18.673 1.00 93.31 103 GLU A C 1
ATOM 820 O O . GLU A 1 103 ? 6.162 -5.887 18.743 1.00 93.31 103 GLU A O 1
ATOM 825 N N . ILE A 1 104 ? 5.139 -7.704 17.920 1.00 92.12 104 ILE A N 1
ATOM 826 C CA . ILE A 1 104 ? 6.321 -8.200 17.194 1.00 92.12 104 ILE A CA 1
ATOM 827 C C . ILE A 1 104 ? 6.855 -7.146 16.216 1.00 92.12 104 ILE A C 1
ATOM 829 O O . ILE A 1 104 ? 8.062 -6.910 16.164 1.00 92.12 104 ILE A O 1
ATOM 833 N N . LEU A 1 105 ? 5.976 -6.496 15.445 1.00 88.94 105 LEU A N 1
ATOM 834 C CA . LEU A 1 105 ? 6.383 -5.454 14.497 1.00 88.94 105 LEU A CA 1
ATOM 835 C C . LEU A 1 105 ? 7.019 -4.255 15.219 1.00 88.94 105 LEU A C 1
ATOM 837 O O . LEU A 1 105 ? 8.033 -3.727 14.757 1.00 88.94 105 LEU A O 1
ATOM 841 N N . SER A 1 106 ? 6.459 -3.856 16.364 1.00 88.81 106 SER A N 1
ATOM 842 C CA . SER A 1 106 ? 6.997 -2.783 17.203 1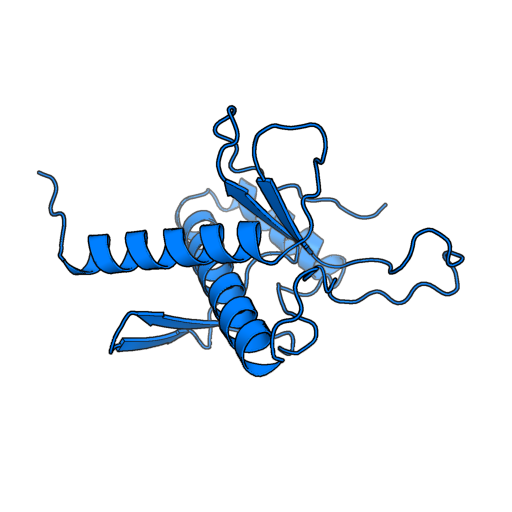.00 88.81 106 SER A CA 1
ATOM 843 C C . SER A 1 106 ? 8.350 -3.152 17.825 1.00 88.81 106 SER A C 1
ATOM 845 O O . SER A 1 106 ? 9.304 -2.377 17.727 1.00 88.81 106 SER A O 1
ATOM 847 N N . ASP A 1 107 ? 8.463 -4.342 18.413 1.00 92.00 107 ASP A N 1
ATOM 848 C CA . ASP A 1 107 ? 9.670 -4.843 19.082 1.00 92.00 107 ASP A CA 1
ATOM 849 C C . ASP A 1 107 ? 10.839 -4.998 18.106 1.00 92.00 107 ASP A C 1
ATOM 851 O O . ASP A 1 107 ? 11.980 -4.639 18.411 1.00 92.00 107 ASP A O 1
ATOM 855 N N . GLN A 1 108 ? 10.550 -5.458 16.887 1.00 87.56 108 GLN A N 1
ATOM 856 C CA . GLN A 1 108 ? 11.527 -5.569 15.804 1.00 87.56 108 GLN A CA 1
ATOM 857 C C . GLN A 1 108 ? 11.817 -4.232 15.105 1.00 87.56 108 GLN A C 1
ATOM 859 O O . GLN A 1 108 ? 12.617 -4.194 14.169 1.00 87.56 108 GLN A O 1
ATOM 864 N N . LYS A 1 109 ? 11.199 -3.126 15.549 1.00 87.88 109 LYS A N 1
ATOM 865 C CA . LYS A 1 109 ? 11.322 -1.785 14.947 1.00 87.88 109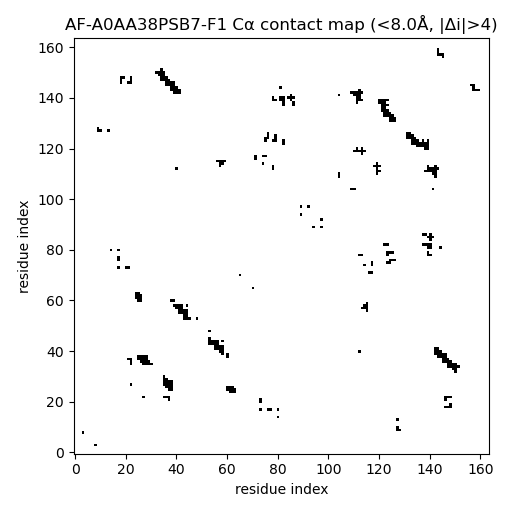 LYS A CA 1
ATOM 866 C C . LYS A 1 109 ? 11.034 -1.790 13.445 1.00 87.88 109 LYS A C 1
ATOM 868 O O . LYS A 1 109 ? 11.645 -1.045 12.674 1.00 87.88 109 LYS A O 1
ATOM 873 N N . VAL A 1 110 ? 10.110 -2.646 13.025 1.00 85.69 110 VAL A N 1
ATOM 874 C CA . VAL A 1 110 ? 9.701 -2.758 11.633 1.00 85.69 110 VAL A CA 1
ATOM 875 C C . VAL A 1 110 ? 8.839 -1.538 11.305 1.00 85.69 110 VAL A C 1
ATOM 877 O O . VAL A 1 110 ? 7.821 -1.316 11.963 1.00 85.69 110 VAL A O 1
ATOM 880 N N . PRO A 1 111 ? 9.218 -0.707 10.317 1.00 88.00 111 PRO A N 1
ATOM 881 C CA . PRO A 1 111 ? 8.448 0.484 10.006 1.00 88.00 111 PRO A CA 1
ATOM 882 C C . PRO A 1 111 ? 7.092 0.101 9.409 1.00 88.00 111 PRO A C 1
ATOM 884 O O . PRO A 1 111 ? 6.966 -0.888 8.686 1.00 88.00 111 PRO A O 1
ATOM 887 N N . HIS A 1 112 ? 6.083 0.930 9.657 1.00 88.00 112 HIS A N 1
ATOM 888 C CA . HIS A 1 112 ? 4.831 0.853 8.911 1.00 88.00 112 HIS A CA 1
ATOM 889 C C . HIS A 1 112 ? 5.054 1.158 7.426 1.00 88.00 112 HIS A C 1
ATOM 891 O O . HIS A 1 112 ? 6.075 1.740 7.040 1.00 88.00 112 HIS A O 1
ATOM 897 N N . MET A 1 113 ? 4.091 0.761 6.591 1.00 87.38 113 MET A N 1
ATOM 898 C CA . MET A 1 113 ? 4.183 0.922 5.148 1.00 87.38 113 MET A CA 1
ATOM 899 C C . MET A 1 113 ? 4.491 2.362 4.758 1.00 87.38 113 MET A C 1
ATOM 901 O O . MET A 1 113 ? 3.792 3.299 5.136 1.00 87.38 113 MET A O 1
ATOM 905 N N . ALA A 1 114 ? 5.534 2.498 3.953 1.00 87.50 114 ALA A N 1
ATOM 906 C CA . ALA A 1 114 ? 5.919 3.728 3.297 1.00 87.50 114 ALA A CA 1
ATOM 907 C C . ALA A 1 114 ? 6.528 3.390 1.938 1.00 87.50 114 ALA A C 1
ATOM 909 O O . ALA A 1 114 ? 6.529 2.231 1.507 1.00 87.50 114 ALA A O 1
ATOM 910 N N . ARG A 1 115 ? 7.033 4.396 1.223 1.00 84.62 115 ARG A N 1
ATOM 911 C CA . ARG A 1 115 ? 7.600 4.208 -0.116 1.00 84.62 115 ARG A CA 1
ATOM 912 C C . ARG A 1 115 ? 8.875 5.016 -0.270 1.00 84.62 115 ARG A C 1
ATOM 914 O O . ARG A 1 115 ? 9.167 5.901 0.519 1.00 84.62 115 ARG A O 1
ATOM 921 N N . ARG A 1 116 ? 9.666 4.733 -1.310 1.00 81.94 116 ARG A N 1
ATOM 922 C CA . ARG A 1 116 ? 10.967 5.404 -1.507 1.00 81.94 116 ARG A CA 1
ATOM 923 C C . ARG A 1 116 ? 10.856 6.935 -1.502 1.00 81.94 116 ARG A C 1
ATOM 925 O O . ARG A 1 116 ? 11.794 7.602 -1.084 1.00 81.94 116 ARG A O 1
ATOM 932 N N . TRP A 1 117 ? 9.732 7.461 -1.978 1.00 81.31 117 TRP A N 1
ATOM 933 C CA . TRP A 1 117 ? 9.467 8.895 -2.089 1.00 81.31 117 TRP A CA 1
ATOM 934 C C . TRP A 1 117 ? 8.425 9.409 -1.089 1.00 81.31 117 TRP A C 1
ATOM 936 O O . TRP A 1 117 ? 8.116 10.592 -1.109 1.00 81.31 117 TRP A O 1
ATOM 946 N N . ILE A 1 118 ? 7.893 8.538 -0.227 1.00 82.06 118 ILE A N 1
ATOM 947 C CA . ILE A 1 118 ? 6.885 8.882 0.778 1.00 82.06 118 ILE A CA 1
ATOM 948 C C . ILE A 1 118 ? 7.449 8.449 2.121 1.00 82.06 118 ILE A C 1
ATOM 950 O O . ILE A 1 118 ? 7.637 7.254 2.360 1.00 82.06 118 ILE A O 1
ATOM 954 N N . ALA A 1 119 ? 7.766 9.421 2.972 1.00 76.50 119 ALA 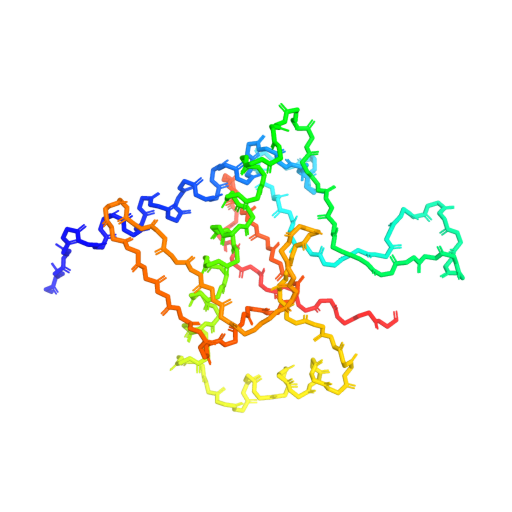A N 1
ATOM 955 C CA . ALA A 1 119 ? 8.364 9.141 4.267 1.00 76.50 119 ALA A CA 1
ATOM 956 C C . ALA A 1 119 ? 7.456 8.217 5.103 1.00 76.50 119 ALA A C 1
ATOM 958 O O . ALA A 1 119 ? 6.232 8.354 5.051 1.00 76.50 119 ALA A O 1
ATOM 959 N N . PRO A 1 120 ? 8.031 7.283 5.883 1.00 76.94 120 PRO A N 1
ATOM 960 C CA . PRO A 1 120 ? 7.257 6.531 6.859 1.00 76.94 120 PRO A CA 1
ATOM 961 C C . PRO A 1 120 ? 6.650 7.493 7.877 1.00 76.94 120 PRO A C 1
ATOM 963 O O . PRO A 1 120 ? 7.317 8.409 8.357 1.00 76.94 120 PRO A O 1
ATOM 966 N N . GLY A 1 121 ? 5.379 7.287 8.203 1.00 73.31 121 GLY A N 1
ATOM 967 C CA . GLY A 1 121 ? 4.638 8.210 9.046 1.00 73.31 121 GLY A CA 1
ATOM 968 C C . GLY A 1 121 ? 3.337 7.623 9.569 1.00 73.31 121 GLY A C 1
ATOM 969 O O . GLY A 1 121 ? 2.999 6.466 9.310 1.00 73.31 121 GLY A O 1
ATOM 970 N N . LYS A 1 122 ? 2.628 8.447 10.342 1.00 74.56 122 LYS A N 1
ATOM 971 C CA . LYS A 1 122 ? 1.259 8.174 10.770 1.00 74.56 122 LYS A CA 1
ATOM 972 C C . LYS A 1 122 ? 0.314 8.779 9.742 1.00 74.56 122 LYS A C 1
ATOM 974 O O . LYS A 1 122 ? 0.439 9.955 9.408 1.00 74.56 122 LYS A O 1
ATOM 979 N N . GLY A 1 123 ? -0.618 7.965 9.275 1.00 87.50 123 GLY A N 1
ATOM 980 C CA . GLY A 1 123 ? -1.706 8.387 8.420 1.00 87.50 123 GLY A CA 1
ATOM 981 C C . GLY A 1 123 ? -1.483 8.222 6.928 1.00 87.50 123 GLY A C 1
ATOM 982 O O . GLY A 1 123 ? -0.388 7.958 6.440 1.00 87.50 123 GLY A O 1
ATOM 983 N N . PHE A 1 124 ? -2.585 8.388 6.209 1.00 91.69 124 PHE A N 1
ATOM 984 C CA . PHE A 1 124 ? -2.647 8.336 4.757 1.00 91.69 124 PHE A CA 1
ATOM 985 C C . PHE A 1 124 ? -3.722 9.294 4.248 1.00 91.69 124 PHE A C 1
ATOM 987 O O . PHE A 1 124 ? -4.602 9.734 5.000 1.00 91.69 124 PHE A O 1
ATOM 994 N N . HIS A 1 125 ? -3.631 9.630 2.967 1.00 92.56 125 HIS A N 1
ATOM 995 C CA . HIS A 1 125 ? -4.584 10.486 2.275 1.00 92.56 125 HIS A CA 1
ATOM 996 C C . HIS A 1 125 ? -5.344 9.653 1.255 1.00 92.56 125 HIS A C 1
ATOM 998 O O . HIS A 1 125 ? -4.754 8.823 0.575 1.00 92.56 125 HIS A O 1
ATOM 1004 N N . LEU A 1 126 ? -6.646 9.877 1.150 1.00 92.12 126 LEU A N 1
ATOM 1005 C CA . LEU A 1 126 ? -7.500 9.205 0.186 1.00 92.12 126 LEU A CA 1
ATOM 1006 C C . LEU A 1 126 ? -8.165 10.265 -0.688 1.00 92.12 126 LEU A C 1
ATOM 1008 O O . LEU A 1 126 ? -8.921 11.099 -0.185 1.00 92.12 126 LEU A O 1
ATOM 1012 N N . GLN A 1 127 ? -7.901 10.209 -1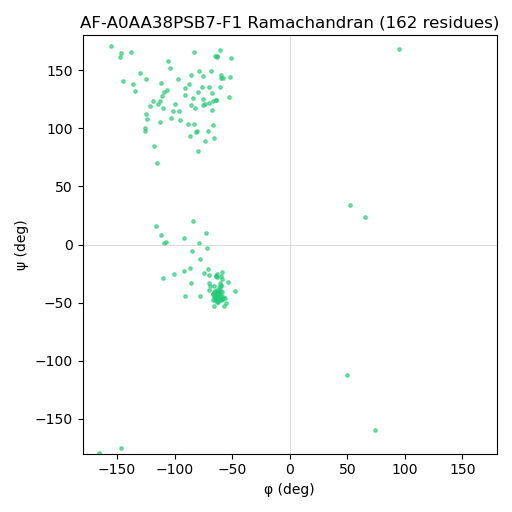.990 1.00 91.50 127 GLN A N 1
ATOM 1013 C CA . GLN A 1 127 ? -8.558 11.053 -2.979 1.00 91.50 127 GLN A CA 1
ATOM 1014 C C . GLN A 1 127 ? -9.619 10.231 -3.717 1.00 91.50 127 GLN A C 1
ATOM 1016 O O . GLN A 1 127 ? -9.291 9.358 -4.516 1.00 91.50 127 GLN A O 1
ATOM 1021 N N . LEU A 1 128 ? -10.896 10.517 -3.461 1.00 91.12 128 LEU A N 1
ATOM 1022 C CA . LEU A 1 128 ? -12.023 9.933 -4.191 1.00 91.12 128 LEU A CA 1
ATOM 1023 C C . LEU A 1 128 ? -12.702 11.036 -4.996 1.00 91.12 128 LEU A C 1
ATOM 1025 O O . LEU A 1 128 ? -13.393 11.881 -4.428 1.00 91.12 128 LEU A O 1
ATOM 1029 N N . GLU A 1 129 ? -12.487 11.038 -6.311 1.00 88.31 129 GLU A N 1
ATOM 1030 C CA . GLU A 1 129 ? -12.990 12.074 -7.222 1.00 88.31 129 GLU A CA 1
ATOM 1031 C C . GLU A 1 129 ? -12.667 13.493 -6.709 1.00 88.31 129 GLU A C 1
ATOM 1033 O O . GLU A 1 129 ? -11.500 13.876 -6.631 1.00 88.31 129 GLU A O 1
ATOM 1038 N N . ASN A 1 130 ? -13.690 14.258 -6.312 1.00 87.19 130 ASN A N 1
ATOM 1039 C CA . ASN A 1 130 ? -13.581 15.630 -5.814 1.00 87.19 130 ASN A CA 1
ATOM 1040 C C . ASN A 1 130 ? -13.446 15.720 -4.283 1.00 87.19 130 ASN A C 1
ATOM 1042 O O . ASN A 1 130 ? -13.483 16.818 -3.727 1.00 87.19 130 ASN A O 1
ATOM 1046 N N . ARG A 1 131 ? -13.327 14.588 -3.580 1.00 90.19 131 ARG A N 1
ATOM 1047 C CA . ARG A 1 131 ? -13.241 14.527 -2.118 1.00 90.19 131 ARG A CA 1
ATOM 1048 C C . ARG A 1 131 ? -11.849 14.086 -1.683 1.00 90.19 131 ARG A C 1
ATOM 1050 O O . ARG A 1 131 ? -11.355 13.044 -2.106 1.00 90.19 131 ARG A O 1
ATOM 1057 N N . HIS A 1 132 ? -11.253 14.874 -0.795 1.00 92.75 132 HIS A N 1
ATOM 1058 C CA . HIS A 1 132 ? -9.969 14.577 -0.175 1.00 92.75 132 HIS A CA 1
ATOM 1059 C C . HIS A 1 132 ? -10.185 14.246 1.302 1.00 92.75 132 HIS A C 1
ATOM 1061 O O . HIS A 1 132 ? -10.647 15.089 2.074 1.00 92.75 132 HIS A O 1
ATOM 1067 N N . TYR A 1 133 ? -9.855 13.020 1.692 1.00 92.62 133 TYR A N 1
ATOM 1068 C CA . TYR A 1 133 ? -9.918 12.552 3.070 1.00 92.62 133 TYR A CA 1
ATOM 1069 C C . TYR A 1 133 ? -8.506 12.426 3.636 1.00 92.62 133 TYR A C 1
ATOM 1071 O O . TYR A 1 133 ? -7.624 11.838 3.010 1.00 92.62 133 TYR A O 1
ATOM 1079 N N . VAL A 1 134 ? -8.302 12.949 4.842 1.00 93.12 134 VAL A N 1
ATOM 1080 C CA . VAL A 1 134 ? -7.009 12.941 5.534 1.00 93.12 134 VAL A CA 1
ATOM 1081 C C . VAL A 1 134 ? -7.166 12.163 6.834 1.00 93.12 134 VAL A C 1
ATOM 1083 O O . VAL A 1 134 ? -8.004 12.508 7.667 1.00 93.12 134 VAL A O 1
ATOM 1086 N N . PHE A 1 135 ? -6.352 11.124 7.020 1.00 92.19 135 PHE A N 1
ATOM 1087 C CA . PHE A 1 135 ? -6.395 10.249 8.195 1.00 92.19 135 PHE A CA 1
ATOM 1088 C C . PHE A 1 135 ? -5.098 10.360 9.006 1.00 92.19 135 PHE A C 1
ATOM 1090 O O . PHE A 1 135 ? -4.322 9.412 9.039 1.00 92.19 135 PHE A O 1
ATOM 1097 N N . PRO A 1 136 ? -4.823 11.487 9.686 1.00 89.44 136 PRO A N 1
ATOM 1098 C CA . PRO A 1 136 ? -3.483 11.792 10.204 1.00 89.44 136 PRO A CA 1
ATOM 1099 C C . PRO A 1 136 ? -3.058 10.913 11.393 1.00 89.44 136 PRO A C 1
ATOM 1101 O O . PRO A 1 136 ? -1.874 10.780 11.686 1.00 89.44 136 PRO A O 1
ATOM 1104 N N . ASN A 1 137 ? -4.025 10.311 12.091 1.00 87.56 137 ASN A N 1
ATOM 1105 C CA . ASN A 1 137 ? -3.798 9.564 13.331 1.00 87.56 137 ASN A CA 1
ATOM 1106 C C . ASN A 1 137 ? -3.932 8.045 13.161 1.00 87.56 137 ASN A C 1
ATOM 1108 O O . ASN A 1 137 ? -3.844 7.312 14.144 1.00 87.56 137 ASN A O 1
ATOM 1112 N N . VAL A 1 138 ? -4.178 7.568 11.939 1.00 87.75 138 VAL A N 1
ATOM 1113 C CA . VAL A 1 138 ? -4.355 6.139 11.662 1.00 87.75 138 VAL A CA 1
ATOM 1114 C C . VAL A 1 138 ? -3.002 5.528 11.314 1.00 87.75 138 VAL A C 1
ATOM 1116 O O . VAL A 1 138 ? -2.237 6.097 10.541 1.00 87.75 138 VAL A O 1
ATOM 1119 N N . ASN A 1 139 ? -2.676 4.369 11.881 1.00 84.38 139 ASN A N 1
ATOM 1120 C CA . ASN A 1 139 ? -1.443 3.678 11.515 1.00 84.38 139 ASN A CA 1
ATOM 1121 C C . ASN A 1 139 ? -1.551 3.131 10.086 1.00 84.38 139 ASN A C 1
ATOM 1123 O O . ASN A 1 139 ? -2.552 2.507 9.730 1.00 84.38 139 ASN A O 1
ATOM 1127 N N . CYS A 1 140 ? -0.501 3.315 9.285 1.00 88.06 140 CYS A N 1
ATOM 1128 C CA . CYS A 1 140 ? -0.383 2.616 8.011 1.00 88.06 140 CYS A CA 1
ATOM 1129 C C . CYS A 1 140 ? -0.295 1.099 8.242 1.00 88.06 140 CYS A C 1
ATOM 1131 O O . CYS A 1 140 ? 0.030 0.624 9.335 1.00 88.06 140 CYS A O 1
ATOM 1133 N N . SER A 1 141 ? -0.570 0.320 7.202 1.00 91.69 141 SER A N 1
ATOM 1134 C CA . SER A 1 141 ? -0.466 -1.139 7.263 1.00 91.69 141 SER A CA 1
ATOM 1135 C C . SER A 1 141 ? 0.965 -1.617 7.581 1.00 91.69 141 SER A C 1
ATOM 1137 O O . SER A 1 141 ? 1.916 -0.834 7.471 1.00 91.69 141 SER A O 1
ATOM 1139 N N . PRO A 1 142 ? 1.159 -2.907 7.913 1.00 91.19 142 PRO A N 1
ATOM 1140 C CA . PRO A 1 142 ? 2.479 -3.542 7.943 1.00 91.19 142 PRO A CA 1
ATOM 1141 C C . PRO A 1 142 ? 3.259 -3.315 6.635 1.00 91.19 142 PRO A C 1
ATOM 1143 O O . PRO A 1 142 ? 2.646 -3.016 5.610 1.00 91.19 142 PRO A O 1
ATOM 1146 N N . PRO A 1 143 ? 4.594 -3.464 6.621 1.00 89.94 143 PRO A N 1
ATOM 1147 C CA . PRO A 1 143 ? 5.457 -3.054 5.507 1.00 89.94 143 PRO A CA 1
ATOM 1148 C C . PRO A 1 143 ? 5.381 -3.939 4.257 1.00 89.94 143 PRO A C 1
ATOM 1150 O O . PRO A 1 143 ? 6.239 -3.799 3.391 1.00 89.94 143 PRO A O 1
ATOM 1153 N N . GLU A 1 144 ? 4.431 -4.867 4.160 1.00 90.81 144 GLU A N 1
ATOM 1154 C CA . GLU A 1 144 ? 4.299 -5.787 3.032 1.00 90.81 144 GLU A CA 1
ATOM 1155 C C . GLU A 1 144 ? 2.843 -5.890 2.567 1.00 90.81 144 GLU A C 1
ATOM 1157 O O . GLU A 1 144 ? 1.919 -6.061 3.362 1.00 90.81 144 GLU A O 1
ATOM 1162 N N . LEU A 1 145 ? 2.652 -5.782 1.252 1.00 92.00 145 LEU A N 1
ATOM 1163 C CA . LEU A 1 145 ? 1.368 -5.889 0.571 1.00 92.00 145 LEU A CA 1
ATOM 1164 C C . LEU A 1 145 ? 1.543 -6.570 -0.782 1.00 92.00 145 LEU A C 1
ATOM 1166 O O . LEU A 1 145 ? 2.470 -6.263 -1.535 1.00 92.00 145 LEU A O 1
ATOM 1170 N N . PHE A 1 146 ? 0.591 -7.429 -1.132 1.00 92.06 146 PHE A N 1
ATOM 1171 C CA . PHE A 1 146 ? 0.462 -7.985 -2.473 1.00 92.06 146 PHE A CA 1
ATOM 1172 C C . PHE A 1 146 ? -0.835 -7.501 -3.112 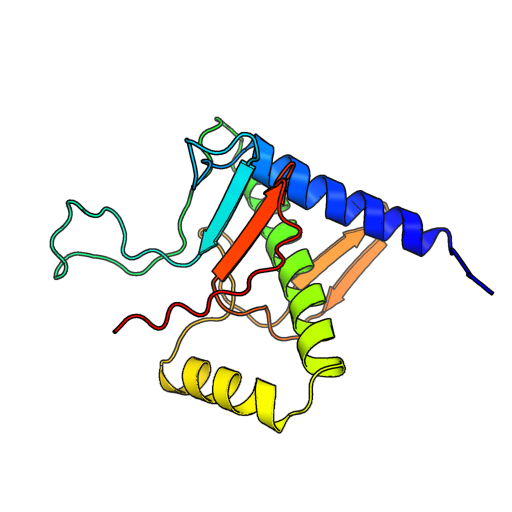1.00 92.06 146 PHE A C 1
ATOM 1174 O O . PHE A 1 146 ? -1.925 -7.760 -2.610 1.00 92.06 146 PHE A O 1
ATOM 1181 N N . LEU A 1 147 ? -0.711 -6.827 -4.252 1.00 91.75 147 LEU A N 1
ATOM 1182 C CA . LEU A 1 147 ? -1.829 -6.423 -5.099 1.00 91.75 147 LEU A CA 1
ATOM 1183 C C . LEU A 1 147 ? -1.916 -7.428 -6.244 1.00 91.75 147 LEU A C 1
ATOM 1185 O O . LEU A 1 147 ? -0.936 -7.629 -6.968 1.00 91.75 147 LEU A O 1
ATOM 1189 N N . THR A 1 148 ? -3.054 -8.105 -6.378 1.00 91.81 148 THR A N 1
ATOM 1190 C CA . THR A 1 148 ? -3.198 -9.216 -7.324 1.00 91.81 148 THR A CA 1
ATOM 1191 C C . THR A 1 148 ? -4.372 -9.011 -8.273 1.00 91.81 148 THR A C 1
ATOM 1193 O O . THR A 1 148 ? -5.422 -8.509 -7.883 1.00 91.81 148 THR A O 1
ATOM 1196 N N . LYS A 1 149 ? -4.199 -9.413 -9.536 1.00 90.12 149 LYS A N 1
ATOM 1197 C CA . LYS A 1 149 ? -5.249 -9.422 -10.567 1.00 90.12 149 LYS A CA 1
ATOM 1198 C C . LYS A 1 149 ? -5.202 -10.725 -11.354 1.00 90.12 149 LYS A C 1
ATOM 1200 O O . LYS A 1 149 ? -4.123 -11.191 -11.717 1.00 90.12 149 LYS A O 1
ATOM 1205 N N . GLY A 1 150 ? -6.369 -11.304 -11.643 1.00 84.50 150 GLY A N 1
ATOM 1206 C CA . GLY A 1 150 ? -6.478 -12.519 -12.461 1.00 84.50 150 GLY A CA 1
ATOM 1207 C C . GLY A 1 150 ? -5.849 -13.761 -11.820 1.00 84.50 150 GLY A C 1
ATOM 1208 O O . GLY A 1 150 ? -5.440 -14.682 -12.524 1.00 84.50 150 GLY A O 1
ATOM 1209 N N . TYR A 1 151 ? -5.719 -13.781 -10.490 1.00 74.88 151 TYR A N 1
ATOM 1210 C CA . TYR A 1 151 ? -5.338 -14.993 -9.776 1.00 74.88 151 TYR A CA 1
ATOM 1211 C C . TYR A 1 151 ? -6.530 -15.947 -9.721 1.00 74.88 151 TYR A C 1
ATOM 1213 O O . TYR A 1 151 ? -7.601 -15.571 -9.262 1.00 74.88 151 TYR A O 1
ATOM 1221 N N . LEU A 1 152 ? -6.337 -17.186 -10.187 1.00 62.97 152 LEU A N 1
ATOM 1222 C CA . LEU A 1 152 ? -7.367 -18.236 -10.163 1.00 62.97 152 LEU A CA 1
ATOM 1223 C C . LEU A 1 152 ? -7.630 -18.777 -8.747 1.00 62.97 152 LEU A C 1
ATOM 1225 O O . LEU A 1 152 ? -8.515 -19.602 -8.551 1.00 62.97 152 LEU A O 1
ATOM 1229 N N . ALA A 1 153 ? -6.874 -18.299 -7.761 1.00 53.44 153 ALA A N 1
ATOM 1230 C CA . ALA A 1 153 ? -7.135 -18.520 -6.355 1.00 53.44 153 ALA A CA 1
ATOM 1231 C C . ALA A 1 153 ? -7.521 -17.176 -5.719 1.00 53.44 153 ALA A C 1
ATOM 1233 O O . ALA A 1 153 ? -6.759 -16.211 -5.805 1.00 53.44 153 ALA A O 1
ATOM 1234 N N . TYR A 1 154 ? -8.695 -17.120 -5.085 1.00 41.75 154 TYR A N 1
ATOM 1235 C CA . TYR A 1 154 ? -9.124 -15.996 -4.250 1.00 41.75 154 TYR A CA 1
ATOM 1236 C C . TYR A 1 154 ? -8.204 -15.921 -3.035 1.00 41.75 154 TYR A C 1
ATOM 1238 O O . TYR A 1 154 ? -8.405 -16.610 -2.039 1.00 41.75 154 TYR A O 1
ATOM 1246 N N . ILE A 1 155 ? -7.133 -15.150 -3.155 1.00 43.53 155 ILE A N 1
ATOM 1247 C CA . ILE A 1 155 ? -6.085 -15.092 -2.150 1.00 43.53 155 ILE A CA 1
ATOM 1248 C C . ILE A 1 155 ? -5.897 -13.632 -1.753 1.00 43.53 155 ILE A C 1
ATOM 1250 O O . ILE A 1 155 ? -5.181 -12.878 -2.409 1.00 43.53 155 ILE A O 1
ATOM 1254 N N . ILE A 1 156 ? -6.519 -13.254 -0.638 1.00 43.97 156 ILE A N 1
ATOM 1255 C CA . ILE A 1 156 ? -5.994 -12.189 0.214 1.00 43.97 156 ILE A CA 1
ATOM 1256 C C . ILE A 1 156 ? -5.009 -12.888 1.155 1.00 43.97 156 ILE A C 1
ATOM 1258 O O . ILE A 1 156 ? -5.410 -13.462 2.163 1.00 43.97 156 ILE A O 1
ATOM 1262 N N . ILE A 1 157 ? -3.726 -12.920 0.791 1.00 45.66 157 ILE A N 1
ATOM 1263 C CA . ILE A 1 157 ? -2.664 -13.361 1.701 1.00 45.66 157 ILE A CA 1
ATOM 1264 C C . ILE A 1 157 ? -1.969 -12.116 2.239 1.00 45.66 157 ILE A C 1
ATOM 1266 O O . ILE A 1 157 ? -1.303 -11.395 1.497 1.00 45.66 157 ILE A O 1
ATOM 1270 N N . PHE A 1 158 ? -2.097 -11.912 3.547 1.00 46.06 158 PHE A N 1
ATOM 1271 C CA . PHE A 1 158 ? -1.090 -11.209 4.329 1.00 46.06 158 PHE A CA 1
ATOM 1272 C C . PHE A 1 158 ? -0.027 -12.240 4.677 1.00 46.06 158 PHE A C 1
ATOM 1274 O O . PHE A 1 158 ? -0.253 -13.097 5.529 1.00 46.06 158 PHE A O 1
ATOM 1281 N N . THR A 1 159 ? 1.116 -12.214 3.997 1.00 39.31 159 THR A N 1
ATOM 1282 C CA . THR A 1 159 ? 2.294 -12.878 4.551 1.00 39.31 159 THR A CA 1
ATOM 1283 C C . THR A 1 159 ? 2.973 -11.899 5.488 1.00 39.31 159 THR A C 1
ATOM 1285 O O . THR A 1 159 ? 3.393 -10.826 5.077 1.00 39.31 159 THR A O 1
ATOM 1288 N N . LEU A 1 160 ? 3.090 -12.281 6.754 1.00 34.38 160 LEU A N 1
ATOM 1289 C CA . LEU A 1 160 ? 4.159 -11.794 7.610 1.00 34.38 160 LEU A CA 1
ATOM 1290 C C . LEU A 1 160 ? 5.393 -12.624 7.268 1.00 34.38 160 LEU A C 1
ATOM 1292 O O . LEU A 1 160 ? 5.531 -13.746 7.754 1.00 34.38 160 LEU A O 1
ATOM 1296 N N . SER A 1 161 ? 6.289 -12.115 6.425 1.00 36.53 161 SER A N 1
ATOM 1297 C CA . SER A 1 161 ? 7.659 -12.618 6.468 1.00 36.53 161 SER A CA 1
ATOM 1298 C C . SER A 1 161 ? 8.381 -11.907 7.611 1.00 36.53 161 SER A C 1
ATOM 1300 O O . SER A 1 161 ? 8.852 -10.781 7.449 1.00 36.53 161 SER A O 1
ATOM 1302 N N . ALA A 1 162 ? 8.450 -12.549 8.777 1.00 29.53 162 ALA A N 1
ATOM 1303 C CA . ALA A 1 162 ? 9.469 -12.207 9.758 1.00 29.53 162 ALA A CA 1
ATOM 1304 C C . ALA A 1 162 ? 10.819 -12.616 9.152 1.00 29.53 162 ALA A C 1
ATOM 1306 O O . ALA A 1 162 ? 11.037 -13.788 8.845 1.00 29.53 162 ALA A O 1
ATOM 1307 N N . LEU A 1 163 ? 11.686 -11.638 8.902 1.00 35.34 163 LEU A N 1
ATOM 1308 C CA . LEU A 1 163 ? 13.076 -11.889 8.540 1.00 35.34 163 LEU A CA 1
ATOM 1309 C C . LEU A 1 163 ? 13.765 -12.507 9.766 1.00 35.34 163 LEU A C 1
ATOM 1311 O O . LEU A 1 163 ? 14.045 -11.796 10.729 1.00 35.34 163 LEU A O 1
ATOM 1315 N N . VAL A 1 164 ? 13.978 -13.824 9.732 1.00 33.28 164 VAL A N 1
ATOM 1316 C CA . VAL A 1 164 ? 14.959 -14.534 10.569 1.00 33.28 164 VAL A CA 1
ATOM 1317 C C . VAL A 1 164 ? 16.226 -14.719 9.750 1.00 33.28 164 VAL A C 1
ATOM 1319 O O . VAL A 1 164 ? 16.094 -15.103 8.563 1.00 33.28 164 VAL A O 1
#

pLDDT: mean 84.2, std 15.25, range [29.53, 95.94]

Radius of gyration: 16.58 Å; Cα contacts (8 Å, |Δi|>4): 215; chains: 1; bounding box: 58×34×38 Å

Solvent-accessible surface area (backbone atoms only — not comparable to full-atom values): 9781 Å² total; per-residue (Å²): 136,83,82,82,46,74,66,54,55,53,50,53,51,50,56,49,49,51,37,50,48,40,43,70,38,29,51,54,76,46,79,91,48,98,23,35,34,16,70,48,33,68,31,60,61,60,86,89,50,55,79,94,75,41,57,78,43,47,55,84,48,66,72,58,97,67,59,68,66,60,52,49,56,53,50,43,47,49,46,24,56,41,19,52,52,40,51,51,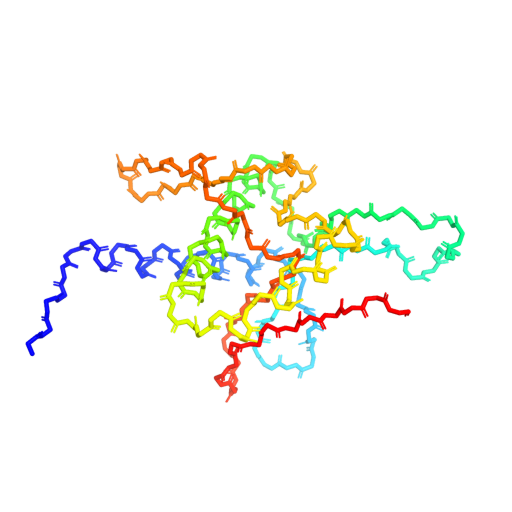48,69,74,70,51,59,58,89,67,50,46,62,54,54,48,52,36,58,76,69,66,54,62,47,40,55,43,83,90,41,78,68,60,60,30,45,50,44,78,57,91,95,43,79,47,79,39,66,84,41,68,34,22,68,40,54,47,68,36,68,46,72,56,95,60,97,71,91,67,84,69,83,79,77,89,126

Mean predicted aligned error: 7.04 Å

Foldseek 3Di:
DDPPDPVNVLVVVLLVVLLVCQQVFFDAPCPPAPKGKRKWFWDQPDPPDPSVPGDTFTDDGGPDPDDPVVVVVSQLSVQVSQLVVQVVCVVPPDCVVVVVVVVVCVVVVQFAADHPPGDGAAWGWDDRPPDIDTRRHGTTHGRIAIRMDPGPDPDPDDDDPPDD